Protein AF-A0A353J9U0-F1 (afdb_monomer_lite)

Foldseek 3Di:
DQQKDWFQDPVLQRAIWIWRPPDDDTDIGGDGNFHWDAWDDDPQKIWTWTDDPVAIFIWIAHPVLGIATFERFGFHDWDDDPQKIKTWTPGPVCCVVPNTAIFITRNDDPHHYHHHTHGDDHDDPPPDDPPD

pLDDT: mean 87.75, std 14.65, range [44.69, 98.38]

Secondary structure (DSSP, 8-state):
--SEEEEEEGGGTTEEEEEESSSSS---EEEEEEEEEEEEEETTEEEEEE--TT--EEEEEETTTEEEE--SS-EEEEEEETTEEEEEE--TTHHHHH-SEEEEEESS-SS---SPPEEEEE--TT------

Radius of gyration: 16.22 Å; chains: 1; bounding box: 42×32×47 Å

Sequence (132 aa):
MDNKLYFADGSNGYKLSFISINGENQVRTLLVDEKINNLYCFDGVFYYTINNLLGNYIERYSISNGRRKLTSDAGIDFCLIDGYLYYINVDKLNTKIWGEGIYKVNASPLVNNNNAGIKVVESEKGLCSLTS

Structure (mmCIF, N/CA/C/O backbone):
data_AF-A0A353J9U0-F1
#
_entry.id   AF-A0A353J9U0-F1
#
loop_
_atom_site.group_PDB
_atom_site.id
_atom_site.type_symbol
_atom_site.label_atom_id
_atom_site.label_alt_id
_atom_site.label_comp_id
_atom_site.label_asym_id
_atom_site.label_entity_id
_atom_site.label_seq_id
_atom_site.pdbx_PDB_ins_code
_atom_site.Cartn_x
_atom_site.Cartn_y
_atom_site.Cartn_z
_atom_site.occupancy
_atom_site.B_iso_or_equiv
_atom_site.auth_seq_id
_atom_site.auth_comp_id
_atom_site.auth_asym_id
_atom_site.auth_atom_id
_atom_site.pdbx_PDB_model_num
ATOM 1 N N . MET A 1 1 ? -18.871 -6.788 2.566 1.00 51.59 1 MET A N 1
ATOM 2 C CA . MET A 1 1 ? -18.032 -5.577 2.648 1.00 51.59 1 MET A CA 1
ATOM 3 C C . MET A 1 1 ? -18.153 -5.053 4.061 1.00 51.59 1 MET A C 1
ATOM 5 O O . MET A 1 1 ? -19.272 -4.857 4.514 1.00 51.59 1 MET A O 1
ATOM 9 N N . ASP A 1 2 ? -17.038 -4.924 4.772 1.00 70.75 2 ASP A N 1
ATOM 10 C CA . ASP A 1 2 ? -17.044 -4.324 6.106 1.00 70.75 2 ASP A CA 1
ATOM 11 C C . ASP A 1 2 ? -17.412 -2.839 5.983 1.00 70.75 2 ASP A C 1
ATOM 13 O O . ASP A 1 2 ? -16.817 -2.126 5.176 1.00 70.75 2 ASP A O 1
ATOM 17 N N . ASN A 1 3 ? -18.369 -2.367 6.788 1.00 89.50 3 ASN A N 1
ATOM 18 C CA . ASN A 1 3 ? -18.764 -0.956 6.870 1.00 89.50 3 ASN A CA 1
ATOM 19 C C . ASN A 1 3 ? -17.668 -0.142 7.577 1.00 89.50 3 ASN A C 1
ATOM 21 O O . ASN A 1 3 ? -17.840 0.327 8.706 1.00 89.50 3 ASN A O 1
ATOM 25 N N . LYS A 1 4 ? -16.520 0.002 6.915 1.00 92.75 4 LYS A N 1
ATOM 26 C CA . LYS A 1 4 ? -15.338 0.698 7.414 1.00 92.75 4 LYS A CA 1
ATOM 27 C C . LYS A 1 4 ? -14.791 1.652 6.358 1.00 92.75 4 LYS A C 1
ATOM 29 O O . LYS A 1 4 ? -14.680 1.293 5.189 1.00 92.75 4 LYS A O 1
ATOM 34 N N . LEU A 1 5 ? -14.406 2.848 6.793 1.00 93.81 5 LEU A N 1
ATOM 35 C CA . LEU A 1 5 ? -13.624 3.789 5.993 1.00 93.81 5 LEU A CA 1
ATOM 36 C C . LEU A 1 5 ? -12.170 3.687 6.437 1.00 93.81 5 LEU A C 1
ATOM 38 O O . LEU A 1 5 ? -11.872 3.937 7.604 1.00 93.81 5 LEU A O 1
ATOM 42 N N . TYR A 1 6 ? -11.285 3.336 5.509 1.00 95.44 6 TYR A N 1
ATOM 43 C CA . TYR A 1 6 ? -9.843 3.245 5.730 1.00 95.44 6 TYR A CA 1
ATOM 44 C C . TYR A 1 6 ? -9.158 4.489 5.173 1.00 95.44 6 TYR A C 1
ATOM 46 O O . TYR A 1 6 ? -9.502 4.945 4.083 1.00 95.44 6 TYR A O 1
ATOM 54 N N . PHE A 1 7 ? -8.198 5.043 5.907 1.00 96.31 7 PHE A N 1
ATOM 55 C CA . PHE A 1 7 ? -7.563 6.305 5.538 1.00 96.31 7 PHE A CA 1
ATOM 56 C C . PHE A 1 7 ? -6.171 6.453 6.156 1.00 96.31 7 PHE A C 1
ATOM 58 O O . PHE A 1 7 ? -5.860 5.862 7.192 1.00 96.31 7 PHE A O 1
ATOM 65 N N . ALA A 1 8 ? -5.340 7.281 5.520 1.00 97.12 8 ALA A N 1
ATOM 66 C CA . ALA A 1 8 ? -4.124 7.804 6.128 1.00 97.12 8 ALA A CA 1
ATOM 67 C C . ALA A 1 8 ? -4.512 8.911 7.121 1.00 97.12 8 ALA A C 1
ATOM 69 O O . ALA A 1 8 ? -4.975 9.984 6.732 1.00 97.12 8 ALA A O 1
ATOM 70 N N . ASP A 1 9 ? -4.373 8.638 8.412 1.00 97.50 9 ASP A N 1
ATOM 71 C CA . ASP A 1 9 ? -4.841 9.511 9.482 1.00 97.50 9 ASP A CA 1
ATOM 72 C C . ASP A 1 9 ? -3.904 10.702 9.688 1.00 97.50 9 ASP A C 1
ATOM 74 O O . ASP A 1 9 ? -2.909 10.616 10.410 1.00 97.50 9 ASP A O 1
ATOM 78 N N . GLY A 1 10 ? -4.242 11.841 9.082 1.00 95.69 10 GLY A N 1
ATOM 79 C CA . GLY A 1 10 ? -3.481 13.085 9.226 1.00 95.69 10 GLY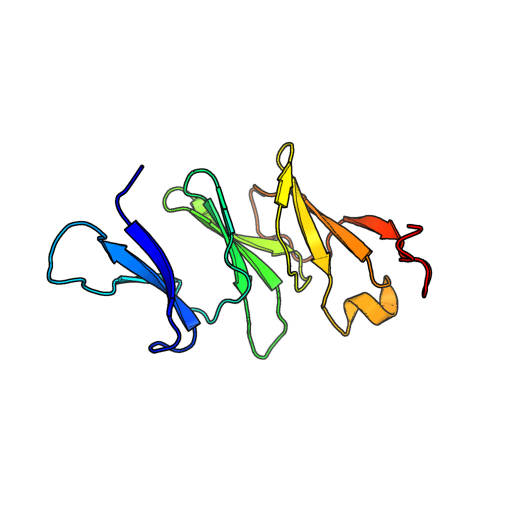 A CA 1
ATOM 80 C C . GLY A 1 10 ? -3.348 13.576 10.675 1.00 95.69 10 GLY A C 1
ATOM 81 O O . GLY A 1 10 ? -2.380 14.265 10.987 1.00 95.69 10 GLY A O 1
ATOM 82 N N . SER A 1 11 ? -4.256 13.182 11.578 1.00 95.94 11 SER A N 1
ATOM 83 C CA . SER A 1 11 ? -4.165 13.508 13.011 1.00 95.94 11 SER A CA 1
ATOM 84 C C . SER A 1 11 ? -3.231 12.576 13.791 1.00 95.94 11 SER A C 1
ATOM 86 O O . SER A 1 11 ? -2.801 12.913 14.891 1.00 95.94 11 SER A O 1
ATOM 88 N N . ASN A 1 12 ? -2.867 11.436 13.200 1.00 96.50 12 ASN A N 1
ATOM 89 C CA . ASN A 1 12 ? -1.959 10.441 13.763 1.00 96.50 12 ASN A CA 1
ATOM 90 C C . ASN A 1 12 ? -0.755 10.200 12.834 1.00 96.50 12 ASN A C 1
ATOM 92 O O . ASN A 1 12 ? -0.350 9.068 12.581 1.00 96.50 12 ASN A O 1
ATOM 96 N N . GLY A 1 13 ? -0.197 11.276 12.272 1.00 96.50 13 GLY A N 1
ATOM 97 C CA . GLY A 1 13 ? 1.036 11.212 11.482 1.00 96.50 13 GLY A CA 1
ATOM 98 C C . GLY A 1 13 ? 0.912 10.474 10.146 1.00 96.50 13 GLY A C 1
ATOM 99 O O . GLY A 1 13 ? 1.909 9.944 9.667 1.00 96.50 13 GLY A O 1
ATOM 100 N N . TYR A 1 14 ? -0.280 10.456 9.542 1.00 97.25 14 TYR A N 1
ATOM 101 C CA . TYR A 1 14 ? -0.615 9.752 8.295 1.00 97.25 14 TYR A CA 1
ATOM 102 C C . TYR A 1 14 ? -0.446 8.227 8.374 1.00 97.25 14 TYR A C 1
ATOM 104 O O . TYR A 1 14 ? -0.086 7.583 7.391 1.00 97.25 14 TYR A O 1
ATOM 112 N N . LYS A 1 15 ? -0.712 7.639 9.543 1.00 97.81 15 LYS A N 1
ATOM 113 C CA . LYS A 1 15 ? -0.763 6.182 9.731 1.00 97.81 15 LYS A CA 1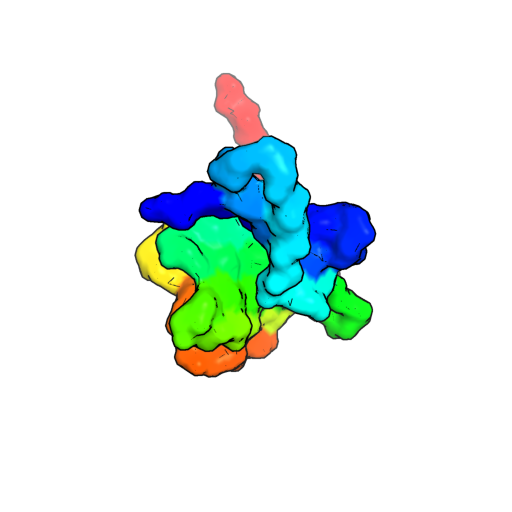
ATOM 114 C C . LYS A 1 15 ? -2.030 5.575 9.136 1.00 97.81 15 LYS A C 1
ATOM 116 O O . LYS A 1 15 ? -3.050 6.258 9.059 1.00 97.81 15 LYS A O 1
ATOM 121 N N . LEU A 1 16 ? -1.993 4.305 8.726 1.00 97.50 16 LEU A N 1
ATOM 122 C CA . LEU A 1 16 ? -3.198 3.637 8.221 1.00 97.50 16 LEU A CA 1
ATOM 123 C C . LEU A 1 16 ? -4.137 3.337 9.386 1.00 97.50 16 LEU A C 1
ATOM 125 O O . LEU A 1 16 ? -3.817 2.528 10.260 1.00 97.50 16 LEU A O 1
ATOM 129 N N . SER A 1 17 ? -5.311 3.949 9.352 1.00 97.44 17 SER A N 1
ATOM 130 C CA . SER A 1 17 ? -6.370 3.770 10.338 1.00 97.44 17 SER A CA 1
ATOM 131 C C . SER A 1 17 ? -7.693 3.470 9.647 1.00 97.44 17 SER A C 1
ATOM 133 O O . SER A 1 17 ? -7.840 3.632 8.432 1.00 97.44 17 SER A O 1
ATOM 135 N N . PHE A 1 18 ? -8.681 3.055 10.431 1.00 95.44 18 PHE A N 1
ATOM 136 C CA . PHE A 1 18 ? -10.063 2.998 9.979 1.00 95.44 18 PHE A CA 1
ATOM 137 C C . PHE A 1 18 ? -11.043 3.477 11.047 1.00 95.44 18 PHE A C 1
ATOM 139 O O . PHE A 1 18 ? -10.726 3.532 12.236 1.00 95.44 18 PHE A O 1
ATOM 146 N N . ILE A 1 19 ? -12.253 3.793 10.600 1.00 95.44 19 ILE A N 1
ATOM 147 C CA . ILE A 1 19 ? -13.439 3.992 11.438 1.00 95.44 19 ILE A CA 1
ATOM 148 C C . ILE A 1 19 ? -14.551 3.056 10.966 1.00 95.44 19 ILE A C 1
ATOM 150 O O . ILE A 1 19 ? -14.595 2.691 9.790 1.00 95.44 19 ILE A O 1
ATOM 154 N N . SER A 1 20 ? -15.467 2.693 11.862 1.00 92.94 20 SER A N 1
ATOM 155 C CA . SER A 1 20 ? -16.773 2.164 11.454 1.00 92.94 20 SER A CA 1
ATOM 156 C C . SER A 1 20 ? -17.591 3.297 10.835 1.00 92.94 20 SER A C 1
ATOM 158 O O . SER A 1 20 ? -17.656 4.375 11.422 1.00 92.94 20 SER A O 1
ATOM 160 N N . ILE A 1 21 ? -18.230 3.062 9.687 1.00 91.44 21 ILE A N 1
ATOM 161 C CA . ILE A 1 21 ? -19.206 4.014 9.114 1.00 91.44 21 ILE A CA 1
ATOM 162 C C . ILE A 1 21 ? -20.630 3.757 9.625 1.00 91.44 21 ILE A C 1
ATOM 164 O O . ILE A 1 21 ? -21.548 4.506 9.308 1.00 91.44 21 ILE A O 1
ATOM 168 N N . ASN A 1 22 ? -20.808 2.713 10.438 1.00 87.25 22 ASN A N 1
ATOM 169 C CA . ASN A 1 22 ? -22.037 2.480 11.183 1.00 87.25 22 ASN A CA 1
ATOM 170 C C . ASN A 1 22 ? -21.948 3.169 12.547 1.00 87.25 22 ASN A C 1
ATOM 172 O O . ASN A 1 22 ? -21.000 2.912 13.296 1.00 87.25 22 ASN A O 1
ATOM 176 N N . GLY A 1 23 ? -22.969 3.957 12.882 1.00 77.81 23 GLY A N 1
ATOM 177 C CA . GLY A 1 23 ? -23.130 4.605 14.185 1.00 77.81 23 GLY A CA 1
ATOM 178 C C . GLY A 1 23 ? -22.654 6.059 14.235 1.00 77.81 23 GLY A C 1
ATOM 179 O O . GLY A 1 23 ? -21.947 6.540 13.353 1.00 77.81 23 GLY A O 1
ATOM 180 N N . GLU A 1 24 ? -23.072 6.760 15.290 1.00 78.69 24 GLU A N 1
ATOM 181 C CA . GLU A 1 24 ? -22.807 8.194 15.481 1.00 78.69 24 GLU A CA 1
ATOM 182 C C . GLU A 1 24 ? -21.419 8.466 16.086 1.00 78.69 24 GLU A C 1
ATOM 184 O O . GLU A 1 24 ? -20.783 9.468 15.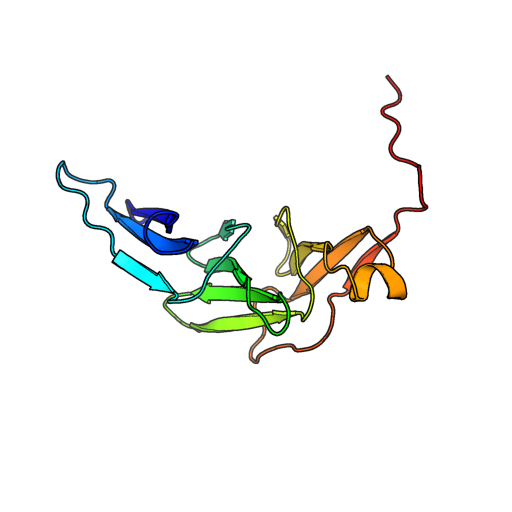771 1.00 78.69 24 GLU A O 1
ATOM 189 N N . ASN A 1 25 ? -20.908 7.544 16.911 1.00 84.81 25 ASN A N 1
ATOM 190 C CA . ASN A 1 25 ? -19.628 7.689 17.607 1.00 84.81 25 ASN A CA 1
ATOM 191 C C . ASN A 1 25 ? -18.526 6.879 16.918 1.00 84.81 25 ASN A C 1
ATOM 193 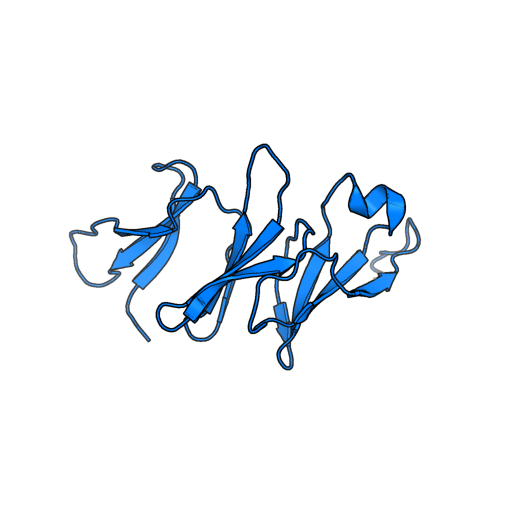O O . ASN A 1 25 ? -18.301 5.704 17.215 1.00 84.81 25 ASN A O 1
ATOM 197 N N . GLN A 1 26 ? -17.829 7.520 15.984 1.00 89.88 26 GLN A N 1
ATOM 198 C CA . GLN A 1 26 ? -16.763 6.902 15.201 1.00 89.88 26 GLN A CA 1
ATOM 199 C C . GLN A 1 26 ? -15.443 6.908 15.982 1.00 89.88 26 GLN A C 1
ATOM 201 O O . GLN A 1 26 ? -14.851 7.958 16.232 1.00 89.88 26 GLN A O 1
ATOM 206 N N . VAL A 1 27 ? -14.960 5.722 16.353 1.00 92.31 27 VAL A N 1
ATOM 207 C CA . VAL A 1 27 ? -13.661 5.549 17.018 1.00 92.31 27 VAL A CA 1
ATOM 208 C C . VAL A 1 27 ? -12.603 5.190 15.981 1.00 92.31 27 VAL A C 1
ATOM 210 O O . VAL A 1 27 ? -12.766 4.230 15.224 1.00 92.31 27 VAL A O 1
ATOM 213 N N . ARG A 1 28 ? -11.502 5.949 15.956 1.00 94.75 28 ARG A N 1
ATOM 214 C CA . ARG A 1 28 ? -10.344 5.645 15.105 1.00 94.75 28 ARG A CA 1
ATOM 215 C C . ARG A 1 28 ? -9.626 4.413 15.640 1.00 94.75 28 ARG A C 1
ATOM 217 O O . ARG A 1 28 ? -9.258 4.371 16.810 1.00 94.75 28 ARG A O 1
ATOM 224 N N . THR A 1 29 ? -9.387 3.446 14.765 1.00 95.56 29 THR A N 1
ATOM 225 C CA . THR A 1 29 ? -8.603 2.248 15.070 1.00 95.56 29 THR A CA 1
ATOM 226 C C . THR A 1 29 ? -7.365 2.223 14.188 1.00 95.56 29 THR A C 1
ATOM 228 O O . THR A 1 29 ? -7.474 2.309 12.965 1.00 95.56 29 THR A O 1
ATOM 231 N N . LEU A 1 30 ? -6.193 2.111 14.812 1.00 97.12 30 LEU A N 1
ATOM 232 C CA . LEU A 1 30 ? -4.918 1.975 14.114 1.00 97.12 30 LEU A CA 1
ATOM 233 C C . LEU A 1 30 ? -4.820 0.591 13.461 1.00 97.12 30 LEU A C 1
ATOM 235 O O . LEU A 1 30 ? -5.108 -0.418 14.103 1.00 97.12 30 LEU A O 1
ATOM 239 N N . LEU A 1 31 ? -4.386 0.553 12.203 1.00 96.00 31 LEU A N 1
ATOM 240 C CA . LEU A 1 31 ? -4.180 -0.681 11.444 1.00 96.00 31 LEU A CA 1
ATOM 241 C C . LEU A 1 31 ? -2.701 -0.918 11.125 1.00 96.00 31 LEU A C 1
ATOM 243 O O . LEU A 1 31 ? -2.215 -2.037 11.275 1.00 96.00 31 LEU A O 1
ATOM 247 N N . VAL A 1 32 ? -1.979 0.129 10.713 1.00 96.69 32 VAL A N 1
ATOM 248 C CA . VAL A 1 32 ? -0.530 0.078 10.462 1.00 96.69 32 VAL A CA 1
ATOM 249 C C . VAL A 1 32 ? 0.136 1.283 11.112 1.00 96.69 32 VAL A C 1
ATOM 251 O O . VAL A 1 32 ? -0.185 2.424 10.786 1.00 96.69 32 VAL A O 1
ATOM 254 N N . ASP A 1 33 ? 1.086 1.015 12.008 1.00 96.38 33 ASP A N 1
ATOM 255 C CA . ASP A 1 33 ? 1.839 2.025 12.762 1.00 96.38 33 ASP A CA 1
ATOM 256 C C . ASP A 1 33 ? 3.041 2.583 11.980 1.00 96.38 33 ASP A C 1
ATOM 258 O O . ASP A 1 33 ? 4.166 2.623 12.462 1.00 96.38 33 ASP A O 1
ATOM 262 N N . GLU A 1 34 ? 2.808 2.979 10.731 1.00 96.19 34 GLU A N 1
ATOM 263 C CA . GLU A 1 34 ? 3.811 3.582 9.851 1.00 96.19 34 GLU A CA 1
ATOM 264 C C . GLU A 1 34 ? 3.176 4.713 9.062 1.00 96.19 34 GLU A C 1
ATOM 266 O O . GLU A 1 34 ? 2.002 4.637 8.700 1.00 96.19 34 GLU A O 1
ATOM 271 N N . LYS A 1 35 ? 3.957 5.742 8.740 1.00 97.19 35 LYS A N 1
ATOM 272 C CA . LYS A 1 35 ? 3.494 6.813 7.862 1.00 97.19 35 LYS A CA 1
ATOM 273 C C . LYS A 1 35 ? 3.303 6.272 6.443 1.00 97.19 35 LYS A C 1
ATOM 275 O O . LYS A 1 35 ? 4.254 5.775 5.836 1.00 97.19 35 LYS A O 1
ATOM 280 N N . ILE A 1 36 ? 2.097 6.417 5.899 1.00 97.31 36 ILE A N 1
ATOM 281 C CA . ILE A 1 36 ? 1.743 5.956 4.553 1.00 97.31 36 ILE A CA 1
ATOM 282 C C . ILE A 1 36 ? 1.338 7.109 3.632 1.00 97.31 36 ILE A C 1
ATOM 284 O O . ILE A 1 36 ? 0.872 8.152 4.082 1.00 97.31 36 ILE A O 1
ATOM 288 N N . ASN A 1 37 ? 1.468 6.877 2.329 1.00 94.31 37 ASN A N 1
ATOM 289 C CA . ASN A 1 37 ? 0.957 7.698 1.235 1.00 94.31 37 ASN A CA 1
ATOM 290 C C . ASN A 1 37 ? 0.301 6.788 0.175 1.00 94.31 37 ASN A C 1
ATOM 292 O O . ASN A 1 37 ? 0.631 5.606 0.093 1.00 94.31 37 ASN A O 1
ATOM 296 N N . ASN A 1 38 ? -0.571 7.349 -0.672 1.00 93.69 38 ASN A N 1
ATOM 297 C CA . ASN A 1 38 ? -1.184 6.668 -1.828 1.00 93.69 38 ASN A CA 1
ATOM 298 C C . ASN A 1 38 ? -1.871 5.344 -1.469 1.00 93.69 38 ASN A C 1
ATOM 300 O O . ASN A 1 38 ? -1.471 4.277 -1.915 1.00 93.69 38 ASN A O 1
ATOM 304 N N . LEU A 1 39 ? -2.892 5.414 -0.620 1.00 96.50 39 LEU A N 1
ATOM 305 C CA . LEU A 1 39 ? -3.643 4.237 -0.203 1.00 96.50 39 LEU A CA 1
ATOM 306 C C . LEU A 1 39 ? -4.569 3.746 -1.325 1.00 96.50 39 LEU A C 1
ATOM 308 O O . LEU A 1 39 ? -5.435 4.483 -1.787 1.00 96.50 39 LEU A O 1
ATOM 312 N N . TYR A 1 40 ? -4.437 2.476 -1.688 1.00 96.94 40 TYR A N 1
ATOM 313 C CA . TYR A 1 40 ? -5.339 1.745 -2.570 1.00 96.94 40 TYR A CA 1
ATOM 314 C C . TYR A 1 40 ? -5.805 0.468 -1.867 1.00 96.94 40 TYR A C 1
ATOM 316 O O . TYR A 1 40 ? -5.030 -0.169 -1.156 1.00 96.94 40 TYR A O 1
ATOM 324 N N . CYS A 1 41 ? -7.069 0.090 -2.034 1.00 94.88 41 CYS A N 1
ATOM 325 C CA . CYS A 1 41 ? -7.626 -1.119 -1.433 1.00 94.88 41 CYS A CA 1
ATOM 326 C C . CYS A 1 41 ? -8.371 -1.923 -2.493 1.00 94.88 41 CYS A C 1
ATOM 328 O O . CYS A 1 41 ? -9.221 -1.381 -3.200 1.00 94.88 41 CYS A O 1
ATOM 330 N N . PHE A 1 42 ? -8.069 -3.214 -2.570 1.00 94.62 42 PHE A N 1
ATOM 331 C CA . PHE A 1 42 ? -8.783 -4.165 -3.407 1.00 94.62 42 PHE A CA 1
ATOM 332 C C . PHE A 1 42 ? -8.977 -5.462 -2.627 1.00 94.62 42 PHE A C 1
ATOM 334 O O . PHE A 1 42 ? -8.013 -6.030 -2.120 1.00 94.62 42 PHE A O 1
ATOM 341 N N . ASP A 1 43 ? -10.231 -5.898 -2.497 1.00 92.75 43 ASP A N 1
ATOM 342 C CA . ASP A 1 43 ? -10.616 -7.144 -1.817 1.00 92.75 43 ASP A CA 1
ATOM 343 C C . ASP A 1 43 ? -9.990 -7.328 -0.414 1.00 92.75 43 ASP A C 1
ATOM 345 O O . ASP A 1 43 ? -9.462 -8.377 -0.050 1.00 92.75 43 ASP A O 1
ATOM 349 N N . GLY A 1 44 ? -9.980 -6.253 0.384 1.00 93.00 44 GLY A N 1
ATOM 350 C CA . GLY A 1 44 ? -9.424 -6.266 1.744 1.00 93.00 44 GLY A CA 1
ATOM 351 C C . GLY A 1 44 ? -7.891 -6.308 1.818 1.00 93.00 44 GLY A C 1
ATOM 352 O O . GLY A 1 44 ? -7.338 -6.412 2.918 1.00 93.00 44 GLY A O 1
ATOM 353 N N . VAL A 1 45 ? -7.201 -6.203 0.679 1.00 96.88 45 VAL A N 1
ATOM 354 C CA . VAL A 1 45 ? -5.754 -5.998 0.597 1.00 96.88 45 VAL A CA 1
ATOM 355 C C . VAL A 1 45 ? -5.476 -4.525 0.337 1.00 96.88 45 VAL A C 1
ATOM 357 O O . VAL A 1 45 ? -5.962 -3.932 -0.625 1.00 96.88 45 VAL A O 1
ATOM 360 N N . PHE A 1 46 ? -4.671 -3.937 1.210 1.00 97.88 46 PHE A N 1
ATOM 361 C CA . PHE A 1 46 ? -4.251 -2.548 1.142 1.00 97.88 46 PHE A CA 1
ATOM 362 C C . PHE A 1 46 ? -2.887 -2.473 0.481 1.00 97.88 46 PHE A C 1
ATOM 364 O O . PHE A 1 46 ? -2.001 -3.248 0.825 1.00 97.88 46 PHE A O 1
ATOM 371 N N . TYR A 1 47 ? -2.718 -1.517 -0.417 1.00 98.38 47 TYR A N 1
ATOM 372 C CA . TYR A 1 47 ? -1.476 -1.182 -1.094 1.00 98.38 47 TYR A CA 1
ATOM 373 C C . TYR A 1 47 ? -1.186 0.286 -0.815 1.00 98.38 47 TYR A C 1
ATOM 375 O O . TYR A 1 47 ? -2.065 1.132 -0.968 1.00 98.38 47 TYR A O 1
ATOM 383 N N . TYR A 1 48 ? 0.017 0.594 -0.354 1.00 98.12 48 TYR A N 1
ATOM 384 C CA . TYR A 1 48 ? 0.404 1.953 0.016 1.00 98.12 48 TYR A CA 1
ATOM 385 C C . TYR A 1 48 ? 1.915 2.131 -0.118 1.00 98.12 48 TYR A C 1
ATOM 387 O O . TYR A 1 48 ? 2.687 1.174 -0.040 1.00 98.12 48 TYR A O 1
ATOM 395 N N . THR A 1 49 ? 2.345 3.376 -0.290 1.00 97.38 49 THR A N 1
ATOM 396 C CA . THR A 1 49 ? 3.756 3.749 -0.191 1.00 97.38 49 THR A CA 1
ATOM 397 C C . THR A 1 49 ? 4.075 4.092 1.259 1.00 97.38 49 THR A C 1
ATOM 399 O O . THR A 1 49 ? 3.508 5.032 1.814 1.00 97.38 49 THR A O 1
ATOM 402 N N . ILE A 1 50 ? 5.004 3.362 1.875 1.00 96.75 50 ILE A N 1
ATOM 403 C CA . ILE A 1 50 ? 5.617 3.750 3.146 1.00 96.75 50 ILE A CA 1
ATOM 404 C C . ILE A 1 50 ? 6.454 5.010 2.926 1.00 96.75 50 ILE A C 1
ATOM 406 O O . ILE A 1 50 ? 7.255 5.078 1.991 1.00 96.75 50 ILE A O 1
ATOM 410 N N . ASN A 1 51 ? 6.287 5.994 3.808 1.00 91.25 51 ASN A N 1
ATOM 411 C CA . ASN A 1 51 ? 7.075 7.218 3.845 1.00 91.25 51 ASN A CA 1
ATOM 412 C C . ASN A 1 51 ? 7.995 7.190 5.066 1.00 91.25 51 ASN A C 1
ATOM 414 O O . ASN A 1 51 ? 7.558 7.464 6.183 1.00 91.25 51 ASN A O 1
ATOM 418 N N . ASN A 1 52 ? 9.261 6.839 4.859 1.00 86.94 52 ASN A N 1
ATOM 419 C CA . ASN A 1 52 ? 10.230 6.726 5.943 1.00 86.94 52 ASN A CA 1
ATOM 420 C C . ASN A 1 52 ? 11.524 7.486 5.613 1.00 86.94 52 ASN A C 1
ATOM 422 O O . ASN A 1 52 ? 11.782 7.861 4.471 1.00 86.94 52 ASN A O 1
ATOM 426 N N . LEU A 1 53 ? 12.353 7.693 6.637 1.00 82.06 53 LEU A N 1
ATOM 427 C CA . LEU A 1 53 ? 13.609 8.434 6.514 1.00 82.06 53 LEU A CA 1
ATOM 428 C C . LEU A 1 53 ? 14.661 7.722 5.641 1.00 82.06 53 LEU A C 1
ATOM 430 O O . LEU A 1 53 ? 15.488 8.384 5.024 1.00 82.06 53 LEU A O 1
ATOM 434 N N . LEU A 1 54 ? 14.646 6.387 5.611 1.00 81.56 54 LEU A N 1
ATOM 435 C CA . LEU A 1 54 ? 15.664 5.548 4.968 1.00 81.56 54 LEU A CA 1
ATOM 436 C C . LEU A 1 54 ? 15.353 5.209 3.500 1.00 81.56 54 LEU A C 1
ATOM 438 O O . LEU A 1 54 ? 16.177 4.588 2.834 1.00 81.56 54 LEU A O 1
ATOM 442 N N . GLY A 1 55 ? 14.186 5.606 2.998 1.00 86.00 55 GLY A N 1
ATOM 443 C CA . GLY A 1 55 ? 13.732 5.338 1.639 1.00 86.00 55 GLY A CA 1
ATOM 444 C C . GLY A 1 55 ? 12.285 4.853 1.591 1.00 86.00 55 GLY A C 1
ATOM 445 O O . GLY A 1 55 ? 11.892 3.897 2.264 1.00 86.00 55 GLY A O 1
ATOM 446 N N . ASN A 1 56 ? 11.493 5.502 0.746 1.00 92.94 56 ASN A N 1
ATOM 447 C CA . ASN A 1 56 ? 10.102 5.133 0.525 1.00 92.94 56 ASN A CA 1
ATOM 448 C C . ASN A 1 56 ? 10.009 3.811 -0.240 1.00 92.94 56 ASN A C 1
ATOM 450 O O . ASN A 1 56 ? 10.871 3.502 -1.054 1.00 92.94 56 ASN A O 1
ATOM 454 N N . TYR A 1 57 ? 8.956 3.036 0.009 1.00 95.44 57 TYR A N 1
ATOM 455 C CA . TYR A 1 57 ? 8.727 1.784 -0.707 1.00 95.44 57 TYR A CA 1
ATOM 456 C C . TYR A 1 57 ? 7.245 1.431 -0.780 1.00 95.44 57 TYR A C 1
ATOM 458 O O . TYR A 1 57 ? 6.483 1.803 0.111 1.00 95.44 57 TYR A O 1
ATOM 466 N N . ILE A 1 58 ? 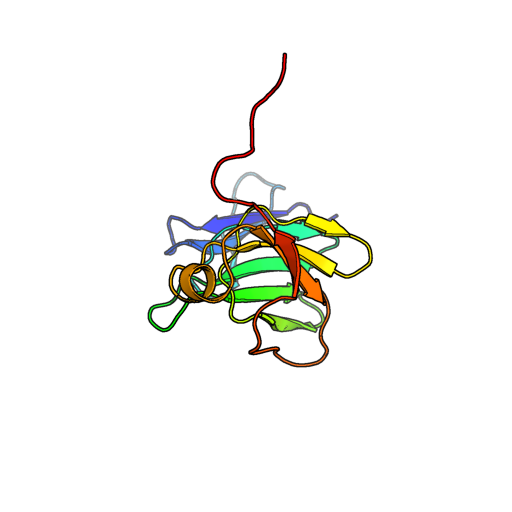6.834 0.672 -1.795 1.00 97.75 58 ILE A N 1
ATOM 467 C CA . ILE A 1 58 ? 5.471 0.132 -1.865 1.00 97.75 58 ILE A CA 1
ATOM 468 C C . ILE A 1 58 ? 5.367 -1.142 -1.022 1.00 97.75 58 ILE A C 1
ATOM 470 O O . ILE A 1 58 ? 6.167 -2.078 -1.139 1.00 97.75 58 ILE A O 1
ATOM 474 N N . GLU A 1 59 ? 4.335 -1.197 -0.190 1.00 98.06 59 GLU A N 1
ATOM 475 C CA . GLU A 1 59 ? 3.992 -2.322 0.670 1.00 98.06 59 GLU A CA 1
ATOM 476 C C . GLU A 1 59 ? 2.526 -2.713 0.471 1.00 98.06 59 GLU A C 1
ATOM 478 O O . GLU A 1 59 ? 1.690 -1.881 0.110 1.00 98.06 59 GLU A O 1
ATOM 483 N N . ARG A 1 60 ? 2.212 -3.984 0.738 1.00 98.00 60 ARG A N 1
ATOM 484 C CA . ARG A 1 60 ? 0.840 -4.434 0.954 1.00 98.00 60 ARG A CA 1
ATOM 485 C C . ARG A 1 60 ? 0.586 -4.856 2.395 1.00 98.00 60 ARG A C 1
ATOM 487 O O . ARG A 1 60 ? 1.473 -5.418 3.040 1.00 98.00 60 ARG A O 1
ATOM 494 N N . TYR A 1 61 ? -0.657 -4.719 2.834 1.00 97.81 61 TYR A N 1
ATOM 495 C CA . TYR A 1 61 ? -1.173 -5.298 4.069 1.00 97.81 61 TYR A CA 1
ATOM 496 C C . TYR A 1 61 ? -2.485 -6.038 3.825 1.00 97.81 61 TYR A C 1
ATOM 498 O O . TYR A 1 61 ? -3.354 -5.581 3.090 1.00 97.81 61 TYR A O 1
ATOM 506 N N . SER A 1 62 ? -2.644 -7.176 4.489 1.00 95.62 62 SER A N 1
ATOM 507 C CA . SER A 1 62 ? -3.933 -7.851 4.648 1.00 95.62 62 SER A CA 1
ATOM 508 C C . SER A 1 62 ? -3.998 -8.449 6.046 1.00 95.62 62 SER A C 1
ATOM 510 O O . SER A 1 62 ? -2.963 -8.811 6.606 1.00 95.62 62 SER A O 1
ATOM 512 N N . ILE A 1 63 ? -5.198 -8.611 6.597 1.00 90.44 63 ILE A N 1
ATOM 513 C CA . ILE A 1 63 ? -5.370 -9.233 7.919 1.00 90.44 63 ILE A CA 1
ATOM 514 C C . ILE A 1 63 ? -4.845 -10.679 7.911 1.00 90.44 63 ILE A C 1
ATOM 516 O O . ILE A 1 63 ? -4.211 -11.108 8.869 1.00 90.44 63 ILE A O 1
ATOM 520 N N . SER A 1 64 ? -5.061 -11.413 6.814 1.00 91.44 64 SER A N 1
ATOM 521 C CA . SER A 1 64 ? -4.675 -12.823 6.689 1.00 91.44 64 SER A CA 1
ATOM 522 C C . SER A 1 64 ? -3.172 -13.042 6.510 1.00 91.44 64 SER A C 1
ATOM 524 O O . SER A 1 64 ? -2.638 -14.007 7.044 1.00 91.44 64 SER A O 1
ATOM 526 N N . ASN A 1 65 ? -2.479 -12.162 5.777 1.00 90.56 65 ASN A N 1
ATOM 527 C CA . ASN A 1 65 ? -1.066 -12.361 5.421 1.00 90.56 65 ASN A CA 1
ATOM 528 C C . ASN A 1 65 ? -0.106 -11.332 6.036 1.00 90.56 65 ASN A C 1
ATOM 530 O O . ASN A 1 65 ? 1.101 -11.393 5.791 1.00 90.56 65 ASN A O 1
ATOM 534 N N . GLY A 1 66 ? -0.621 -10.374 6.807 1.00 94.69 66 GLY A N 1
ATOM 535 C CA . GLY A 1 66 ? 0.159 -9.280 7.370 1.00 94.69 66 GLY A CA 1
ATOM 536 C C . GLY A 1 66 ? 0.757 -8.363 6.301 1.00 94.69 66 GLY A C 1
ATOM 537 O O . GLY A 1 66 ? 0.196 -8.190 5.214 1.00 94.69 66 GLY A O 1
ATOM 538 N N . ARG A 1 67 ? 1.896 -7.753 6.647 1.00 96.88 67 ARG A N 1
ATOM 539 C CA . ARG A 1 67 ? 2.634 -6.787 5.821 1.00 96.88 67 ARG A CA 1
ATOM 540 C C . ARG A 1 67 ? 3.647 -7.487 4.909 1.00 96.88 67 ARG A C 1
ATOM 542 O O . ARG A 1 67 ? 4.356 -8.400 5.344 1.00 96.88 67 ARG A O 1
ATOM 549 N N . ARG A 1 68 ? 3.757 -7.036 3.655 1.00 97.75 68 ARG A N 1
ATOM 550 C CA . ARG A 1 68 ? 4.770 -7.492 2.684 1.00 97.75 68 ARG A CA 1
ATOM 551 C C . ARG A 1 68 ? 5.249 -6.340 1.809 1.00 97.75 68 ARG A C 1
ATOM 553 O O . ARG A 1 68 ? 4.446 -5.720 1.114 1.00 97.75 68 ARG A O 1
ATOM 560 N N . LYS A 1 69 ? 6.561 -6.104 1.782 1.00 97.62 69 LYS A N 1
ATOM 561 C CA . LYS A 1 69 ? 7.184 -5.148 0.857 1.00 97.62 69 LYS A CA 1
ATOM 562 C C . LYS A 1 69 ? 7.117 -5.693 -0.568 1.00 97.62 69 LYS A C 1
ATOM 564 O O . LYS A 1 69 ? 7.548 -6.822 -0.812 1.00 97.62 69 LYS A O 1
ATOM 569 N N . LEU A 1 70 ? 6.581 -4.896 -1.489 1.00 98.19 70 LEU A N 1
ATOM 570 C CA . LEU A 1 70 ? 6.412 -5.285 -2.888 1.00 98.19 70 LEU A CA 1
ATOM 571 C C . LEU A 1 70 ? 7.609 -4.892 -3.742 1.00 98.19 70 LEU A C 1
ATOM 573 O O . LEU A 1 70 ? 8.001 -5.654 -4.617 1.00 98.19 70 LEU A O 1
ATOM 577 N N . THR A 1 71 ? 8.194 -3.727 -3.496 1.00 96.06 71 THR A N 1
ATOM 578 C CA . THR A 1 71 ? 9.339 -3.210 -4.253 1.00 96.06 71 THR A CA 1
ATOM 579 C C . THR A 1 71 ? 10.105 -2.193 -3.413 1.00 96.06 71 THR A C 1
ATOM 581 O O . THR A 1 71 ? 9.582 -1.703 -2.417 1.00 96.06 71 THR A O 1
ATOM 584 N N . SER A 1 72 ? 11.349 -1.882 -3.775 1.00 94.00 72 SER A N 1
ATOM 585 C CA . SER A 1 72 ? 12.087 -0.726 -3.255 1.00 94.00 72 SER A CA 1
ATOM 586 C C . SER A 1 72 ? 11.640 0.619 -3.830 1.00 94.00 72 SER A C 1
ATOM 588 O O . SER A 1 72 ? 12.119 1.631 -3.345 1.00 94.00 72 SER A O 1
ATOM 590 N N . ASP A 1 73 ? 10.786 0.646 -4.855 1.00 92.75 73 ASP A N 1
ATOM 591 C CA . ASP A 1 73 ? 10.325 1.901 -5.454 1.00 92.75 73 ASP A CA 1
ATOM 592 C C . ASP A 1 73 ? 9.313 2.634 -4.574 1.00 92.75 73 ASP A C 1
ATOM 594 O O . ASP A 1 73 ? 8.475 2.016 -3.915 1.00 92.75 73 ASP A O 1
ATOM 598 N N . ALA A 1 74 ? 9.315 3.962 -4.668 1.00 92.25 74 ALA A N 1
ATOM 599 C CA . ALA A 1 74 ? 8.209 4.808 -4.246 1.00 92.25 74 ALA A CA 1
ATOM 600 C C . ALA A 1 74 ? 7.205 4.964 -5.398 1.00 92.25 74 ALA A C 1
ATOM 602 O O . ALA A 1 74 ? 7.589 5.369 -6.496 1.00 92.25 74 ALA A O 1
ATOM 603 N N . GLY A 1 75 ? 5.921 4.696 -5.147 1.00 92.25 75 GLY A N 1
ATOM 604 C CA . GLY A 1 75 ? 4.888 4.780 -6.181 1.00 92.25 75 GLY A CA 1
ATOM 605 C C . GLY A 1 75 ? 3.690 5.657 -5.826 1.00 92.25 75 GLY A C 1
ATOM 606 O O . GLY A 1 75 ? 3.378 5.877 -4.647 1.00 92.25 75 GLY A O 1
ATOM 607 N N . ILE A 1 76 ? 3.015 6.130 -6.873 1.00 93.19 76 ILE A N 1
ATOM 608 C CA . ILE A 1 76 ? 1.704 6.793 -6.833 1.00 93.19 76 ILE A CA 1
ATOM 609 C C . ILE A 1 76 ? 0.744 6.140 -7.848 1.00 93.19 76 ILE A C 1
ATOM 611 O O . ILE A 1 76 ? 1.185 5.340 -8.677 1.00 93.19 76 ILE A O 1
ATOM 615 N N . ASP A 1 77 ? -0.543 6.495 -7.774 1.00 93.75 77 ASP A N 1
ATOM 616 C CA . ASP A 1 77 ? -1.602 6.127 -8.731 1.00 93.75 77 ASP A CA 1
ATOM 617 C C . ASP A 1 77 ? -1.676 4.627 -9.043 1.00 93.75 77 ASP A C 1
ATOM 619 O O . ASP A 1 77 ? -1.392 4.157 -10.145 1.00 93.75 77 ASP A O 1
ATOM 623 N N . PHE A 1 78 ? -2.039 3.855 -8.021 1.00 96.12 78 PHE A N 1
ATOM 624 C CA . PHE A 1 78 ? -2.044 2.400 -8.085 1.00 96.12 78 PHE A CA 1
ATOM 625 C C . PHE A 1 78 ? -3.227 1.820 -8.854 1.00 96.12 78 PHE A C 1
ATOM 627 O O . PHE A 1 78 ? -4.368 2.259 -8.710 1.00 96.12 78 PHE A O 1
ATOM 634 N N . CYS A 1 79 ? -2.957 0.750 -9.598 1.00 95.75 79 CYS A N 1
AT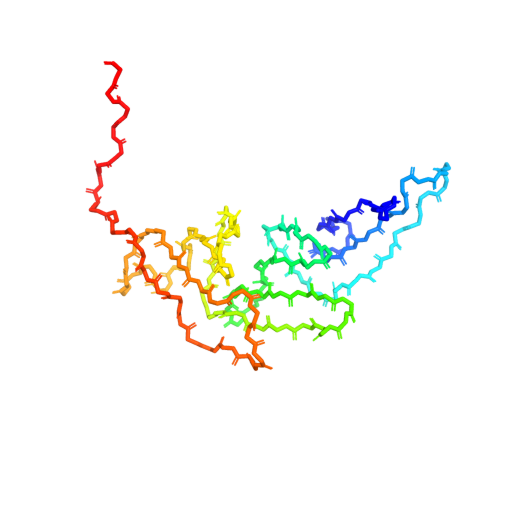OM 635 C CA . CYS A 1 79 ? -3.971 -0.075 -10.243 1.00 95.75 79 CYS A CA 1
ATOM 636 C C . CYS A 1 79 ? -3.580 -1.555 -10.153 1.00 95.75 79 CYS A C 1
ATOM 638 O O . CYS A 1 79 ? -2.426 -1.904 -10.392 1.00 95.75 79 CYS A O 1
ATOM 640 N N . LEU A 1 80 ? -4.523 -2.431 -9.804 1.00 97.25 80 LEU A N 1
ATOM 641 C CA . LEU A 1 80 ? -4.298 -3.876 -9.743 1.00 97.25 80 LEU A CA 1
ATOM 642 C C . LEU A 1 80 ? -4.915 -4.556 -10.970 1.00 97.25 80 LEU A C 1
ATOM 644 O O . LEU A 1 80 ? -6.122 -4.467 -11.179 1.00 97.25 80 LEU A O 1
ATOM 648 N N . ILE A 1 81 ? -4.092 -5.251 -11.758 1.00 96.19 81 ILE A N 1
ATOM 649 C CA . ILE A 1 81 ? -4.514 -5.975 -12.967 1.00 96.19 81 ILE A CA 1
ATOM 650 C C . ILE A 1 81 ? -3.782 -7.319 -12.995 1.00 96.19 81 ILE A C 1
ATOM 652 O O . ILE A 1 81 ? -2.559 -7.358 -12.863 1.00 96.19 81 ILE A O 1
ATOM 656 N N . ASP A 1 82 ? -4.525 -8.420 -13.132 1.00 95.88 82 ASP A N 1
ATOM 657 C CA . ASP A 1 82 ? -3.995 -9.783 -13.304 1.00 95.88 82 ASP A CA 1
ATOM 658 C C . ASP A 1 82 ? -2.895 -10.182 -12.297 1.00 95.88 82 ASP A C 1
ATOM 660 O O . ASP A 1 82 ? -1.892 -10.808 -12.638 1.00 95.88 82 ASP A O 1
ATOM 664 N N . GLY A 1 83 ? -3.063 -9.793 -11.027 1.00 96.50 83 GLY A N 1
ATOM 665 C CA . GLY A 1 83 ? -2.117 -10.109 -9.948 1.00 96.50 83 GLY A CA 1
ATOM 666 C C . GLY A 1 83 ? -0.870 -9.217 -9.890 1.00 96.50 83 GLY A C 1
ATOM 667 O O . GLY A 1 83 ? 0.019 -9.455 -9.064 1.00 96.50 83 GLY A O 1
ATOM 668 N N . TYR A 1 84 ? -0.805 -8.170 -10.713 1.00 98.38 84 TYR A N 1
ATOM 669 C CA . TYR A 1 84 ? 0.251 -7.164 -10.694 1.00 98.38 84 TYR A CA 1
ATOM 670 C C . TYR A 1 84 ? -0.281 -5.808 -10.246 1.00 98.38 84 TYR A C 1
ATOM 672 O O . TYR A 1 84 ? -1.331 -5.353 -10.697 1.00 98.38 84 TYR A O 1
ATOM 680 N N . LEU A 1 85 ? 0.480 -5.147 -9.378 1.00 98.38 85 LEU A N 1
ATOM 681 C CA . LEU A 1 85 ? 0.252 -3.760 -9.006 1.00 98.38 85 LEU A CA 1
ATOM 682 C C . LEU A 1 85 ? 1.036 -2.871 -9.969 1.00 98.38 85 LEU A C 1
ATOM 684 O O . LEU A 1 85 ? 2.267 -2.931 -9.995 1.00 98.38 85 LEU A O 1
ATOM 688 N N . TYR A 1 86 ? 0.321 -2.066 -10.741 1.00 97.19 86 TYR A N 1
ATOM 689 C CA . TYR A 1 86 ? 0.849 -1.026 -11.612 1.00 97.19 86 TYR A CA 1
ATOM 690 C C . TYR A 1 86 ? 0.895 0.301 -10.858 1.00 97.19 86 TYR A C 1
ATOM 692 O O . TYR A 1 86 ? 0.012 0.581 -10.045 1.00 97.19 86 TYR A O 1
ATOM 700 N N . TYR A 1 87 ? 1.930 1.099 -11.108 1.00 95.19 87 TYR A N 1
ATOM 701 C CA . TYR A 1 87 ? 2.154 2.377 -10.434 1.00 95.19 87 TYR A CA 1
ATOM 702 C C . TYR A 1 87 ? 3.033 3.313 -11.264 1.00 95.19 87 TYR A C 1
ATOM 704 O O . TYR A 1 87 ? 3.818 2.871 -12.107 1.00 95.19 87 TYR A O 1
ATOM 712 N N . ILE A 1 88 ? 2.948 4.611 -10.980 1.00 91.81 88 ILE A N 1
ATOM 713 C CA . ILE A 1 88 ? 3.917 5.604 -11.459 1.00 91.81 88 ILE A CA 1
ATOM 714 C C . ILE A 1 88 ? 5.063 5.666 -10.449 1.00 91.81 88 ILE A C 1
ATOM 716 O O . ILE A 1 88 ? 4.832 5.924 -9.265 1.00 91.81 88 ILE A O 1
ATOM 720 N N . ASN A 1 89 ? 6.295 5.415 -10.898 1.00 89.94 89 ASN A N 1
ATOM 721 C CA . ASN A 1 89 ? 7.474 5.498 -10.033 1.00 89.94 89 ASN A CA 1
ATOM 722 C C . ASN A 1 89 ? 7.867 6.967 -9.821 1.00 89.94 89 ASN A C 1
ATOM 724 O O . ASN A 1 89 ? 8.112 7.695 -10.781 1.00 89.94 89 ASN A O 1
ATOM 728 N N . VAL A 1 90 ? 7.941 7.386 -8.558 1.00 86.19 90 VAL A N 1
ATOM 729 C CA . VAL A 1 90 ? 8.310 8.751 -8.140 1.00 86.19 90 VAL A CA 1
ATOM 730 C C . VAL A 1 90 ? 9.558 8.784 -7.256 1.00 86.19 90 VAL A C 1
ATOM 732 O O . VAL A 1 90 ? 9.881 9.809 -6.649 1.00 86.19 90 VAL A O 1
ATOM 735 N N . ASP A 1 91 ? 10.271 7.665 -7.147 1.00 77.69 91 ASP A N 1
ATOM 736 C CA . ASP A 1 91 ? 11.526 7.595 -6.415 1.00 77.69 91 ASP A CA 1
ATOM 737 C C . ASP A 1 91 ? 12.603 8.412 -7.141 1.00 77.69 91 ASP A C 1
ATOM 739 O O . ASP A 1 91 ? 13.012 8.091 -8.254 1.00 77.69 91 ASP A O 1
ATOM 743 N N . LYS A 1 92 ? 13.094 9.482 -6.508 1.00 70.56 92 LYS A N 1
ATOM 744 C CA . LYS A 1 92 ? 14.081 10.399 -7.104 1.00 70.56 92 LYS A CA 1
ATOM 745 C C . LYS A 1 92 ? 15.447 9.759 -7.386 1.00 70.56 92 LYS A C 1
ATOM 747 O O . LYS A 1 92 ? 16.200 10.299 -8.197 1.00 70.56 92 LYS A O 1
ATOM 752 N N . LEU A 1 93 ? 15.805 8.678 -6.691 1.00 66.62 93 LEU A N 1
ATOM 753 C CA . LEU A 1 93 ? 17.043 7.933 -6.925 1.00 66.62 93 LEU A CA 1
ATOM 754 C C . LEU A 1 93 ? 16.850 6.954 -8.085 1.00 66.62 93 LEU A C 1
ATOM 756 O O . LEU A 1 93 ? 17.650 6.967 -9.021 1.00 66.62 93 LEU A O 1
ATOM 760 N N . ASN A 1 94 ? 15.762 6.179 -8.082 1.00 57.97 94 ASN A N 1
ATOM 761 C CA . ASN A 1 94 ? 15.516 5.195 -9.142 1.00 57.97 94 ASN A CA 1
ATOM 762 C C . ASN A 1 94 ? 15.107 5.845 -10.469 1.00 57.97 94 ASN A C 1
ATOM 764 O O . ASN A 1 94 ? 15.585 5.413 -11.513 1.00 57.97 94 ASN A O 1
ATOM 768 N N . THR A 1 95 ? 14.322 6.925 -10.466 1.00 60.97 95 THR A N 1
ATOM 769 C CA . THR A 1 95 ? 13.945 7.660 -11.694 1.00 60.97 95 THR A CA 1
ATOM 770 C C . THR A 1 95 ? 15.148 8.267 -12.420 1.00 60.97 95 THR A C 1
ATOM 772 O O . THR A 1 95 ? 15.119 8.388 -13.642 1.00 60.97 95 THR A O 1
ATOM 775 N N . LYS A 1 96 ? 16.248 8.577 -11.717 1.00 62.34 96 LYS A N 1
ATOM 776 C CA . LYS A 1 96 ? 17.502 9.022 -12.353 1.00 62.34 96 LYS A CA 1
ATOM 777 C C . LYS A 1 96 ? 18.235 7.907 -13.100 1.00 62.34 96 LYS A C 1
ATOM 779 O O . LYS A 1 96 ? 18.933 8.205 -14.062 1.00 62.34 96 LYS A O 1
ATOM 784 N N . ILE A 1 97 ? 18.110 6.663 -12.643 1.00 59.97 97 ILE A N 1
ATOM 785 C CA . ILE A 1 97 ? 18.848 5.510 -13.183 1.00 59.97 97 ILE A CA 1
ATOM 786 C C . ILE A 1 97 ? 18.003 4.773 -14.228 1.00 59.97 97 ILE A C 1
ATOM 788 O O . ILE A 1 97 ? 18.517 4.357 -15.260 1.00 59.97 97 ILE A O 1
ATOM 792 N N . TRP A 1 98 ? 16.701 4.649 -13.975 1.00 60.38 98 TRP A N 1
ATOM 793 C CA . TRP A 1 98 ? 15.786 3.798 -14.736 1.00 60.38 98 TRP A CA 1
ATOM 794 C C . TRP A 1 98 ? 14.709 4.585 -15.486 1.00 60.38 98 TRP A C 1
ATOM 796 O O . TRP A 1 98 ? 13.968 4.000 -16.271 1.00 60.38 98 TRP A O 1
ATOM 806 N N . GLY A 1 99 ? 14.635 5.907 -15.297 1.00 63.62 99 GLY A N 1
ATOM 807 C CA . GLY A 1 99 ? 13.713 6.817 -15.980 1.00 63.62 99 GLY A CA 1
ATOM 808 C C . GLY A 1 99 ? 12.299 6.843 -15.390 1.00 63.62 99 GLY A C 1
ATOM 809 O O . GLY A 1 99 ? 11.831 5.880 -14.781 1.00 63.62 99 GLY A O 1
ATOM 810 N N . GLU A 1 100 ? 11.595 7.947 -15.617 1.00 73.69 100 GLU A N 1
ATOM 811 C CA . GLU A 1 100 ? 10.163 8.085 -15.323 1.00 73.69 100 GLU A CA 1
ATOM 812 C C . GLU A 1 100 ? 9.338 7.087 -16.162 1.00 73.69 100 GLU A C 1
ATOM 814 O O . GLU A 1 100 ? 9.805 6.587 -17.196 1.00 73.69 100 GLU A O 1
ATOM 819 N N . GLY A 1 101 ? 8.146 6.726 -15.682 1.00 83.81 101 GLY A N 1
ATOM 820 C CA . GLY A 1 101 ? 7.239 5.830 -16.400 1.00 83.81 101 GLY A CA 1
ATOM 821 C C . GLY A 1 101 ? 6.286 5.042 -15.504 1.00 83.81 101 GLY A C 1
ATOM 822 O O . GLY A 1 101 ? 6.227 5.236 -14.286 1.00 83.81 101 GLY A O 1
ATOM 823 N N . ILE A 1 102 ? 5.556 4.122 -16.138 1.00 89.94 102 ILE A N 1
ATOM 824 C CA . ILE A 1 102 ? 4.672 3.162 -15.468 1.00 89.94 102 ILE A CA 1
ATOM 825 C C . ILE A 1 102 ? 5.464 1.887 -15.199 1.00 89.94 102 ILE A C 1
ATOM 827 O O . ILE A 1 102 ? 6.104 1.341 -16.100 1.00 89.94 102 ILE A O 1
ATOM 831 N N . TYR A 1 103 ? 5.394 1.404 -13.968 1.00 94.44 103 TYR A N 1
ATOM 832 C CA . TYR A 1 103 ? 6.051 0.195 -13.490 1.00 94.44 103 TYR A CA 1
ATOM 833 C C . TYR A 1 103 ? 5.006 -0.793 -12.986 1.00 94.44 103 TYR A C 1
ATOM 835 O O . TYR A 1 103 ? 3.866 -0.421 -12.707 1.00 94.44 103 TYR A O 1
ATOM 843 N N . LYS A 1 104 ? 5.399 -2.060 -12.864 1.00 96.88 104 LYS A N 1
ATOM 844 C CA . LYS A 1 104 ? 4.580 -3.098 -12.245 1.00 96.88 104 LYS A CA 1
ATOM 845 C C . LYS A 1 104 ? 5.378 -3.995 -11.315 1.00 96.88 104 LYS A C 1
ATOM 847 O O . LYS A 1 104 ? 6.571 -4.227 -11.511 1.00 96.88 104 LYS A O 1
ATOM 852 N N . VAL A 1 105 ? 4.689 -4.576 -10.344 1.00 97.94 105 VAL A N 1
ATOM 853 C CA . VAL A 1 105 ? 5.259 -5.563 -9.426 1.00 97.94 105 VAL A CA 1
ATOM 854 C C . VAL A 1 105 ? 4.241 -6.638 -9.064 1.00 97.94 105 VAL A C 1
ATOM 856 O O . VAL A 1 105 ? 3.039 -6.393 -9.121 1.00 97.94 105 VAL A O 1
ATOM 859 N N . ASN A 1 106 ? 4.706 -7.843 -8.716 1.00 98.06 106 ASN A N 1
ATOM 860 C CA . ASN A 1 106 ? 3.824 -8.892 -8.203 1.00 98.06 106 ASN A CA 1
ATOM 861 C C . ASN A 1 106 ? 3.103 -8.364 -6.949 1.00 98.06 106 ASN A C 1
ATOM 863 O O . ASN A 1 106 ? 3.753 -7.906 -6.009 1.00 98.06 106 ASN A O 1
ATOM 867 N N . ALA A 1 107 ? 1.770 -8.414 -6.945 1.00 97.75 107 ALA A N 1
ATOM 868 C CA . ALA A 1 107 ? 0.949 -7.846 -5.880 1.00 97.75 107 ALA A CA 1
ATOM 869 C C . ALA A 1 107 ? 0.758 -8.786 -4.679 1.00 97.75 107 ALA A C 1
ATOM 871 O O . ALA A 1 107 ? 0.206 -8.371 -3.662 1.00 97.75 107 ALA A O 1
ATOM 872 N N . SER A 1 108 ? 1.200 -10.043 -4.772 1.00 95.88 108 SER A N 1
ATOM 873 C CA . SER A 1 108 ? 1.099 -11.042 -3.709 1.00 95.88 108 SER A CA 1
ATOM 874 C C . SER A 1 108 ? 2.367 -11.906 -3.573 1.00 95.88 108 SER A C 1
ATOM 876 O O . SER A 1 108 ? 2.293 -13.138 -3.636 1.00 95.88 108 SER A O 1
ATOM 878 N N . PRO A 1 109 ? 3.551 -11.307 -3.344 1.00 95.06 109 PRO A N 1
ATOM 879 C CA . PRO A 1 109 ? 4.764 -12.079 -3.123 1.00 95.06 109 PRO A CA 1
ATOM 880 C C . PRO A 1 109 ? 4.686 -12.853 -1.797 1.00 95.06 109 PRO A C 1
ATOM 882 O O . PRO A 1 109 ? 4.057 -12.408 -0.828 1.00 95.06 109 PRO A O 1
ATOM 885 N N . LEU A 1 110 ? 5.348 -14.012 -1.751 1.00 93.12 110 LEU A N 1
ATOM 886 C CA . LEU A 1 110 ? 5.439 -14.854 -0.549 1.00 93.12 110 LEU A CA 1
ATOM 887 C C . LEU A 1 110 ? 6.395 -14.269 0.503 1.00 93.12 110 LEU A C 1
ATOM 889 O O . LEU A 1 110 ? 6.202 -14.461 1.703 1.00 93.12 110 LEU A O 1
ATOM 893 N N . VAL A 1 111 ? 7.400 -13.517 0.050 1.00 95.31 111 VAL A N 1
ATOM 894 C CA . VAL A 1 111 ? 8.434 -12.866 0.865 1.00 95.31 111 VAL A CA 1
ATOM 895 C C . VAL A 1 111 ? 8.578 -11.398 0.465 1.00 95.31 111 VAL A C 1
ATOM 897 O O . VAL A 1 111 ? 8.076 -10.984 -0.576 1.00 95.31 111 VAL A O 1
ATOM 900 N N . ASN A 1 112 ? 9.259 -10.599 1.285 1.00 97.50 112 ASN A N 1
ATOM 901 C CA . ASN A 1 112 ? 9.567 -9.213 0.931 1.00 97.50 112 ASN A CA 1
ATOM 902 C C . ASN A 1 112 ? 10.433 -9.155 -0.334 1.00 97.50 112 ASN A C 1
ATOM 904 O O . ASN A 1 112 ? 11.439 -9.858 -0.429 1.00 97.50 112 ASN A O 1
ATOM 908 N N . ASN A 1 113 ? 10.077 -8.277 -1.269 1.00 96.62 113 ASN A N 1
ATOM 909 C CA . ASN A 1 113 ? 10.887 -7.986 -2.445 1.00 96.62 113 ASN A CA 1
ATOM 910 C C . ASN A 1 113 ? 11.603 -6.639 -2.271 1.00 96.62 113 ASN A C 1
ATOM 912 O O . ASN A 1 113 ? 10.974 -5.594 -2.107 1.00 96.62 113 ASN A O 1
ATOM 916 N N . ASN A 1 114 ? 12.935 -6.674 -2.300 1.00 94.25 114 ASN A N 1
ATOM 917 C CA . ASN A 1 114 ? 13.786 -5.490 -2.157 1.00 94.25 114 ASN A CA 1
ATOM 918 C C . ASN A 1 114 ? 14.257 -4.909 -3.494 1.00 94.25 114 ASN A C 1
ATOM 920 O O . ASN A 1 114 ? 15.021 -3.952 -3.482 1.00 94.25 114 ASN A O 1
ATOM 924 N N . ASN A 1 115 ? 13.815 -5.472 -4.619 1.00 92.69 115 ASN A N 1
ATOM 925 C CA . ASN A 1 115 ? 14.164 -4.980 -5.946 1.00 92.69 115 ASN A CA 1
ATOM 926 C C . ASN A 1 115 ? 13.170 -3.912 -6.424 1.00 92.69 115 ASN A C 1
ATOM 928 O O . ASN A 1 115 ? 12.019 -3.861 -5.969 1.00 92.69 115 ASN A O 1
ATOM 932 N N . ALA A 1 116 ? 13.602 -3.099 -7.388 1.00 92.12 116 ALA A N 1
ATOM 933 C CA . ALA A 1 116 ? 12.717 -2.219 -8.144 1.00 92.12 116 ALA A CA 1
ATOM 934 C C . ALA A 1 116 ? 11.652 -3.034 -8.903 1.00 92.12 116 ALA A C 1
ATOM 936 O O . ALA A 1 116 ? 11.813 -4.239 -9.138 1.00 92.12 116 ALA A O 1
ATOM 937 N N . GLY A 1 117 ? 10.544 -2.390 -9.257 1.00 93.06 117 GLY A N 1
ATOM 938 C CA . GLY A 1 117 ? 9.550 -2.997 -10.130 1.00 93.06 117 GLY A CA 1
ATOM 939 C C . GLY A 1 117 ? 10.041 -3.103 -11.568 1.00 93.06 117 GLY A C 1
ATOM 940 O O . GLY A 1 117 ? 11.094 -2.599 -11.956 1.00 93.06 117 GLY A O 1
ATOM 941 N N . ILE A 1 118 ? 9.234 -3.767 -12.383 1.00 92.94 118 ILE A N 1
ATOM 942 C CA . ILE A 1 118 ? 9.500 -3.950 -13.805 1.00 92.94 118 ILE A CA 1
ATOM 943 C C . ILE A 1 118 ? 8.864 -2.782 -14.550 1.00 92.94 118 ILE A C 1
ATOM 945 O O . ILE A 1 118 ? 7.651 -2.585 -14.469 1.00 92.94 118 ILE A O 1
ATOM 949 N N . LYS A 1 119 ? 9.667 -2.017 -15.289 1.00 90.75 119 LYS A N 1
ATOM 950 C CA . LYS A 1 119 ? 9.171 -0.927 -16.134 1.00 90.75 119 LYS A CA 1
ATOM 951 C C . LYS A 1 119 ? 8.278 -1.481 -17.251 1.00 90.75 119 LYS A C 1
ATOM 953 O O . LYS A 1 119 ? 8.626 -2.474 -17.883 1.00 90.75 119 LYS A O 1
ATOM 958 N N . VAL A 1 120 ? 7.120 -0.859 -17.463 1.00 90.88 120 VAL A N 1
ATOM 959 C CA . VAL A 1 120 ? 6.108 -1.266 -18.456 1.00 90.88 120 VAL A CA 1
ATOM 960 C C . VAL A 1 120 ? 6.069 -0.295 -19.626 1.00 90.88 120 VAL A C 1
ATOM 962 O O . VAL A 1 120 ? 6.096 -0.726 -20.773 1.00 90.88 120 VAL A O 1
ATOM 965 N N . VAL A 1 121 ? 6.001 1.004 -19.331 1.00 81.75 121 VAL A N 1
ATOM 966 C CA . VAL A 1 121 ? 5.997 2.067 -20.339 1.00 81.75 121 VAL A CA 1
ATOM 967 C C . VAL A 1 121 ? 7.189 2.971 -20.081 1.00 81.75 121 VAL A C 1
ATOM 969 O O . VAL A 1 121 ? 7.367 3.487 -18.974 1.00 81.75 121 VAL A O 1
ATOM 972 N N . GLU A 1 122 ? 8.001 3.157 -21.112 1.00 67.56 122 GLU A N 1
ATOM 973 C CA . GLU A 1 122 ? 9.000 4.211 -21.157 1.00 67.56 122 GLU A CA 1
ATOM 974 C C . GLU A 1 122 ? 8.303 5.505 -21.576 1.00 67.56 122 GLU A C 1
ATOM 976 O O . GLU A 1 122 ? 7.698 5.568 -22.642 1.00 67.56 122 GLU A O 1
ATOM 981 N N . SER A 1 123 ? 8.343 6.536 -20.734 1.00 56.44 123 SER A N 1
ATOM 982 C CA . SER A 1 123 ? 8.088 7.882 -21.232 1.00 56.44 123 SER A CA 1
ATOM 983 C C . SER A 1 123 ? 9.402 8.404 -21.801 1.00 56.44 123 SER A C 1
ATOM 985 O O . SER A 1 123 ? 10.324 8.704 -21.036 1.00 56.44 123 SER A O 1
ATOM 987 N N . GLU A 1 124 ? 9.503 8.544 -23.123 1.00 53.19 124 GLU A N 1
ATOM 988 C CA . GLU A 1 124 ? 10.451 9.511 -23.672 1.00 53.19 124 GLU A CA 1
ATOM 989 C C . GLU A 1 124 ? 10.110 10.875 -23.061 1.00 53.19 124 GLU A C 1
ATOM 991 O O . GLU A 1 124 ? 8.934 11.242 -22.943 1.00 53.19 124 GLU A O 1
ATOM 996 N N . LYS A 1 125 ? 11.123 11.623 -22.613 1.00 48.41 125 LYS A N 1
ATOM 997 C CA . LYS A 1 125 ? 10.909 12.978 -22.095 1.00 48.41 125 LYS A CA 1
ATOM 998 C C . LYS A 1 125 ? 10.098 13.786 -23.119 1.00 48.41 125 LYS A C 1
ATOM 1000 O O . LYS A 1 125 ? 10.619 14.111 -24.179 1.00 48.41 125 LYS A O 1
ATOM 1005 N N . GLY A 1 126 ? 8.868 14.165 -22.767 1.00 47.06 126 GLY A N 1
ATOM 1006 C CA . GLY A 1 126 ? 8.121 15.214 -23.468 1.00 47.06 126 GLY A CA 1
ATOM 1007 C C . GLY A 1 126 ? 7.003 14.802 -24.433 1.00 47.06 126 GLY A C 1
ATOM 1008 O O . GLY A 1 126 ? 6.540 15.672 -25.162 1.00 47.06 126 GLY A O 1
ATOM 1009 N N . LEU A 1 127 ? 6.508 13.559 -24.434 1.00 44.69 127 LEU A N 1
ATOM 1010 C CA . LEU A 1 127 ? 5.361 13.170 -25.278 1.00 44.69 127 LEU A CA 1
ATOM 1011 C C . LEU A 1 127 ? 4.158 12.680 -24.462 1.00 44.69 127 LEU A C 1
ATOM 1013 O O . LEU A 1 127 ? 3.786 11.516 -24.496 1.00 44.69 127 LEU A O 1
ATOM 1017 N N . CYS A 1 128 ? 3.502 13.614 -23.776 1.00 50.00 128 CYS A N 1
ATOM 1018 C CA . CYS A 1 128 ? 2.067 13.520 -23.513 1.00 50.00 128 CYS A CA 1
ATOM 1019 C C . CYS A 1 128 ? 1.424 14.799 -24.055 1.00 50.00 128 CYS A C 1
ATOM 1021 O O . CYS A 1 128 ? 1.242 15.762 -23.313 1.00 50.00 128 CYS A O 1
ATOM 1023 N N . SER A 1 129 ? 1.126 14.846 -25.356 1.00 54.72 129 SER A N 1
ATOM 1024 C CA . SER A 1 129 ? 0.201 15.844 -25.892 1.00 54.72 129 SER A CA 1
ATOM 1025 C C . SER A 1 129 ? -1.184 15.213 -26.000 1.00 54.72 129 SER A C 1
ATOM 1027 O O . SER A 1 129 ? -1.362 14.148 -26.589 1.00 54.72 129 SER A O 1
ATOM 1029 N N . LEU A 1 130 ? -2.183 15.873 -25.414 1.00 45.50 130 LEU A N 1
ATOM 1030 C CA . LEU A 1 130 ? -3.566 15.655 -25.813 1.00 45.50 130 LEU A CA 1
ATOM 1031 C C . LEU A 1 130 ? -3.689 16.261 -27.211 1.00 45.50 130 LEU A C 1
ATOM 1033 O O . LEU A 1 130 ? -3.709 17.481 -27.358 1.00 45.50 130 LEU A O 1
ATOM 1037 N N . THR A 1 131 ? -3.694 15.419 -28.240 1.00 48.75 131 THR A N 1
ATOM 1038 C CA . THR A 1 131 ? -4.184 15.856 -29.546 1.00 48.75 131 THR A CA 1
ATOM 1039 C C . THR A 1 131 ? -5.705 15.865 -29.449 1.00 48.75 131 THR A C 1
ATOM 1041 O O . THR A 1 131 ? -6.340 14.821 -29.321 1.00 48.75 131 THR A O 1
ATOM 1044 N N . SER A 1 132 ? -6.251 17.077 -29.354 1.00 47.88 132 SER A N 1
ATOM 1045 C CA . SER A 1 132 ? -7.677 17.380 -29.493 1.00 47.88 132 SER A CA 1
ATOM 1046 C C . SER A 1 132 ? -8.133 17.226 -30.933 1.00 47.88 132 SER A C 1
ATOM 1048 O O . SER A 1 132 ? -7.353 17.671 -31.808 1.00 47.88 132 SER A O 1
#